Protein AF-A0AAV6HJY4-F1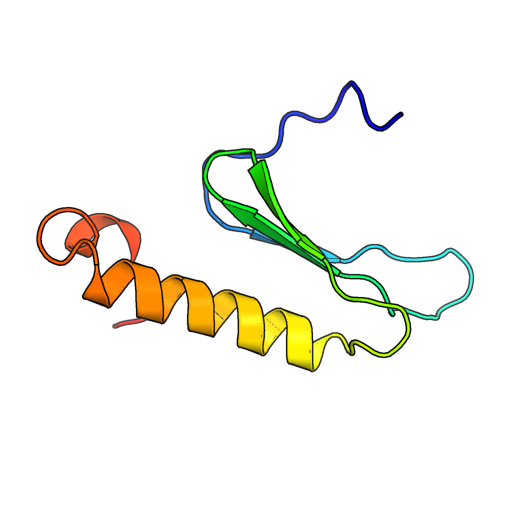 (afdb_monomer_lite)

Foldseek 3Di:
DPPPDQADQAWDWAFDDDPPPPRQWIFIDHHSDTPDIGDNPRDVVNSVVVSVVVLVVCCVVPVPPCVVNCPVPPD

Structure (mmCIF, N/CA/C/O backbone):
data_AF-A0AAV6HJY4-F1
#
_entry.id   AF-A0AAV6HJY4-F1
#
loop_
_atom_site.group_PDB
_atom_site.id
_atom_site.type_symbol
_atom_site.label_atom_id
_atom_site.label_alt_id
_atom_site.label_comp_id
_atom_site.label_asym_id
_atom_site.label_entity_id
_atom_site.label_seq_id
_atom_site.pdbx_PDB_ins_code
_atom_site.Cartn_x
_atom_site.Cartn_y
_atom_site.Cartn_z
_atom_site.occupancy
_atom_site.B_iso_or_equiv
_atom_site.auth_seq_id
_atom_site.auth_comp_id
_atom_site.auth_asym_id
_atom_site.auth_atom_id
_atom_site.pdbx_PDB_model_num
ATOM 1 N N . MET A 1 1 ? 6.646 18.911 -11.925 1.00 37.88 1 MET A N 1
ATOM 2 C CA . MET A 1 1 ? 5.376 19.538 -11.505 1.00 37.88 1 MET A CA 1
ATOM 3 C C . MET A 1 1 ? 4.232 18.593 -11.876 1.00 37.88 1 MET A C 1
ATOM 5 O O . MET A 1 1 ? 3.718 18.668 -12.981 1.00 37.88 1 MET A O 1
ATOM 9 N N . LEU A 1 2 ? 3.916 17.622 -11.010 1.00 45.66 2 LEU A N 1
ATOM 10 C CA . LEU A 1 2 ? 2.765 16.717 -11.166 1.00 45.66 2 LEU A CA 1
ATOM 11 C C . LEU A 1 2 ? 1.524 17.431 -10.609 1.00 45.66 2 LEU A C 1
ATOM 13 O O . LEU A 1 2 ? 1.135 17.185 -9.477 1.00 45.66 2 LEU A O 1
ATOM 17 N N . SER A 1 3 ? 0.963 18.395 -11.342 1.00 50.25 3 SER A N 1
ATOM 18 C CA . SER A 1 3 ? -0.069 19.298 -10.801 1.00 50.25 3 SER A CA 1
ATOM 19 C C . SER A 1 3 ? -1.498 19.045 -11.300 1.00 50.25 3 SER A C 1
ATOM 21 O O . SER A 1 3 ? -2.313 19.952 -11.198 1.00 50.25 3 SER A O 1
ATOM 23 N N . LEU A 1 4 ? -1.843 17.861 -11.830 1.00 51.69 4 LEU A N 1
ATOM 24 C CA . LEU A 1 4 ? -3.220 17.587 -12.302 1.00 51.69 4 LEU A CA 1
ATOM 25 C C . LEU A 1 4 ? -3.773 16.172 -12.037 1.00 51.69 4 LEU A C 1
ATOM 27 O O . LEU A 1 4 ? -4.889 15.883 -12.457 1.00 51.69 4 LEU A O 1
ATOM 31 N N . LEU A 1 5 ? -3.057 15.292 -11.326 1.00 64.62 5 LEU A N 1
ATOM 32 C CA . LEU A 1 5 ? -3.623 14.008 -10.893 1.00 64.62 5 LEU A CA 1
ATOM 33 C C . LEU A 1 5 ? -3.990 14.108 -9.411 1.00 64.62 5 LEU A C 1
ATOM 35 O O . LEU A 1 5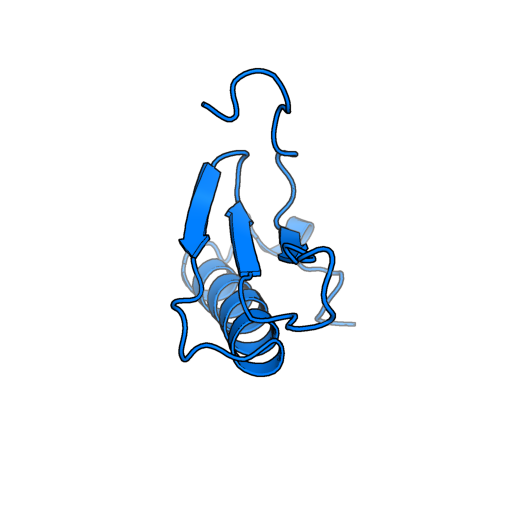 ? -3.106 14.097 -8.557 1.00 64.62 5 LEU A O 1
ATOM 39 N N . SER A 1 6 ? -5.281 14.226 -9.096 1.00 78.56 6 SER A N 1
ATOM 40 C CA . SER A 1 6 ? -5.736 14.104 -7.711 1.00 78.56 6 SER A CA 1
ATOM 41 C C . SER A 1 6 ? -5.484 12.671 -7.251 1.00 78.56 6 SER A C 1
ATOM 43 O O . SER A 1 6 ? -6.050 11.728 -7.817 1.00 78.56 6 SER A O 1
ATOM 45 N N . LEU A 1 7 ? -4.618 12.500 -6.255 1.00 83.12 7 LEU A N 1
ATOM 46 C CA . LEU A 1 7 ? -4.416 11.195 -5.647 1.00 83.12 7 LEU A CA 1
ATOM 47 C C . LEU A 1 7 ? -5.719 10.751 -4.969 1.00 83.12 7 LEU A C 1
ATOM 49 O O . LEU A 1 7 ? -6.409 11.574 -4.373 1.00 83.12 7 LEU A O 1
ATOM 53 N N . PRO A 1 8 ? -6.088 9.471 -5.068 1.00 81.75 8 PRO A N 1
ATOM 54 C CA . PRO A 1 8 ? -7.273 8.970 -4.387 1.00 81.75 8 PRO A CA 1
ATOM 55 C C . PRO A 1 8 ? -7.104 9.001 -2.864 1.00 81.75 8 PRO A C 1
ATOM 57 O O . PRO A 1 8 ? -6.002 8.817 -2.352 1.00 81.75 8 PRO A O 1
ATOM 60 N N . VAL A 1 9 ? -8.219 9.164 -2.148 1.00 80.69 9 VAL A N 1
ATOM 61 C CA . VAL A 1 9 ? -8.243 9.192 -0.672 1.00 80.69 9 VAL A CA 1
ATOM 62 C C . VAL A 1 9 ? -7.844 7.833 -0.079 1.00 80.69 9 VAL A C 1
ATOM 64 O O . VAL A 1 9 ? -7.203 7.756 0.964 1.00 80.69 9 VAL A O 1
ATOM 67 N N . THR A 1 10 ? -8.177 6.748 -0.780 1.00 80.31 10 THR A N 1
ATOM 68 C CA . THR A 1 10 ? -7.799 5.3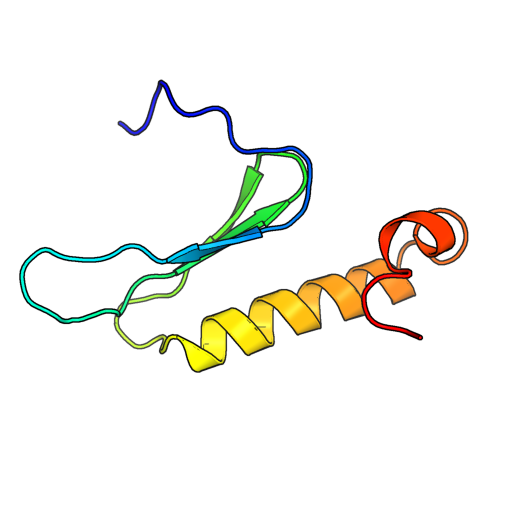77 -0.417 1.00 80.31 10 THR A CA 1
ATOM 69 C C . THR A 1 10 ? -6.280 5.182 -0.468 1.00 80.31 10 THR A C 1
ATOM 71 O O . THR A 1 10 ? -5.682 5.610 -1.462 1.00 80.31 10 THR A O 1
ATOM 74 N N . PRO A 1 11 ? -5.668 4.459 0.487 1.00 84.44 11 PRO A N 1
ATOM 75 C CA . PRO A 1 11 ? -4.249 4.127 0.433 1.00 84.44 11 PRO A CA 1
ATOM 76 C C . PRO A 1 11 ? -3.848 3.379 -0.847 1.00 84.44 11 PRO A C 1
ATOM 78 O O . PRO A 1 11 ? -4.569 2.483 -1.293 1.00 84.44 11 PRO A O 1
ATOM 81 N N . ARG A 1 12 ? -2.704 3.726 -1.454 1.00 86.75 12 ARG A N 1
ATOM 82 C CA . ARG A 1 12 ? -2.194 3.078 -2.680 1.00 86.75 12 ARG A CA 1
ATOM 83 C C . ARG A 1 12 ? -0.678 2.957 -2.681 1.00 86.75 12 ARG A C 1
ATOM 85 O O . ARG A 1 12 ? 0.023 3.892 -2.309 1.00 86.75 12 ARG A O 1
ATOM 92 N N . LEU A 1 13 ? -0.191 1.834 -3.206 1.00 89.12 13 LEU A N 1
ATOM 93 C CA . LEU A 1 13 ? 1.176 1.703 -3.698 1.00 89.12 13 LEU A CA 1
ATOM 94 C C . LEU A 1 13 ? 1.195 2.096 -5.180 1.00 89.12 13 LEU A C 1
ATOM 96 O O . LEU A 1 13 ? 0.538 1.465 -6.008 1.00 89.12 13 LEU A O 1
ATOM 100 N N . ILE A 1 14 ? 1.935 3.146 -5.510 1.00 89.06 14 ILE A N 1
ATOM 101 C CA . ILE A 1 14 ? 2.088 3.675 -6.864 1.00 89.06 14 ILE A CA 1
ATOM 102 C C . ILE A 1 14 ? 3.439 3.219 -7.396 1.00 89.06 14 ILE A C 1
ATOM 104 O O . ILE A 1 14 ? 4.467 3.487 -6.780 1.00 89.06 14 ILE A O 1
ATOM 108 N N . LEU A 1 15 ? 3.447 2.561 -8.552 1.00 85.81 15 LEU A N 1
ATOM 109 C CA . LEU A 1 15 ? 4.671 2.157 -9.240 1.00 85.81 15 LEU A CA 1
ATOM 110 C C . LEU A 1 15 ? 4.969 3.145 -10.358 1.00 85.81 15 LEU A C 1
ATOM 112 O O . LEU A 1 15 ? 4.152 3.322 -11.264 1.00 85.81 15 LEU A O 1
ATOM 116 N N . LEU A 1 16 ? 6.138 3.780 -10.309 1.00 78.88 16 LEU A N 1
ATOM 117 C CA . LEU A 1 16 ? 6.610 4.604 -11.412 1.00 78.88 16 LEU A CA 1
ATOM 118 C C . LEU A 1 16 ? 7.372 3.709 -12.390 1.00 78.88 16 LEU A C 1
ATOM 120 O O . LEU A 1 16 ? 8.491 3.273 -12.124 1.00 78.88 16 LEU A O 1
ATOM 124 N N . GLY A 1 17 ? 6.748 3.422 -13.530 1.00 68.12 17 GLY A N 1
ATOM 125 C CA . GLY A 1 17 ? 7.420 2.758 -14.641 1.00 68.12 17 GLY A CA 1
ATOM 126 C C . GLY A 1 17 ? 8.298 3.745 -15.408 1.00 68.12 17 GLY A C 1
ATOM 127 O O . GLY A 1 17 ? 7.804 4.762 -15.896 1.00 68.12 17 GLY A O 1
ATOM 128 N N . GLU A 1 18 ? 9.588 3.443 -15.562 1.00 65.00 18 GLU A N 1
ATOM 129 C CA . GLU A 1 18 ? 10.431 4.116 -16.553 1.00 65.00 18 GLU A CA 1
ATOM 130 C C . GLU A 1 18 ? 10.368 3.379 -17.899 1.00 65.00 18 GLU A C 1
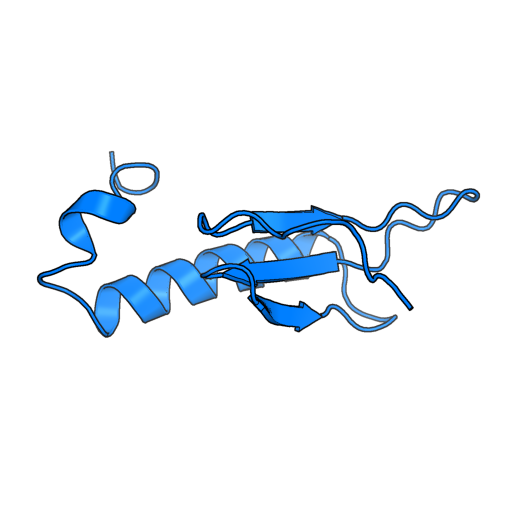ATOM 132 O O . GLU A 1 18 ? 10.279 2.151 -17.962 1.00 65.00 18 GLU A O 1
ATOM 137 N N . ARG A 1 19 ? 10.463 4.135 -19.004 1.00 57.78 19 ARG A N 1
ATOM 138 C CA . ARG A 1 19 ? 10.386 3.636 -20.394 1.00 57.78 19 ARG A CA 1
ATOM 139 C C . ARG A 1 19 ? 11.435 2.569 -20.765 1.00 57.78 19 ARG A C 1
ATOM 141 O O . ARG A 1 19 ? 11.346 2.019 -21.856 1.00 57.78 19 ARG A O 1
ATOM 148 N N . GLN A 1 20 ? 12.414 2.283 -19.903 1.00 55.91 20 GLN A N 1
ATOM 149 C CA . GLN A 1 20 ? 13.535 1.370 -20.172 1.00 55.91 20 GLN A CA 1
ATOM 150 C C . GLN A 1 20 ? 13.689 0.240 -19.135 1.00 55.91 20 GLN A C 1
ATOM 152 O O . GLN A 1 20 ? 14.787 -0.256 -18.909 1.00 55.91 20 GLN A O 1
ATOM 157 N N . GLY A 1 21 ? 12.592 -0.202 -18.510 1.00 52.28 21 GLY A N 1
ATOM 158 C CA . GLY A 1 21 ? 12.547 -1.500 -17.817 1.00 52.28 21 GLY A CA 1
ATOM 159 C C . GLY A 1 21 ? 13.116 -1.537 -16.395 1.00 52.28 21 GLY A C 1
ATOM 160 O O . GLY A 1 21 ? 13.042 -2.581 -15.749 1.00 52.28 21 GLY A O 1
ATOM 161 N N . ASN A 1 22 ? 13.611 -0.415 -15.866 1.00 56.47 22 ASN A N 1
ATOM 162 C CA . ASN A 1 22 ? 14.039 -0.327 -14.472 1.00 56.47 22 ASN A CA 1
ATOM 163 C C . ASN A 1 22 ? 12.870 0.158 -13.593 1.00 56.47 22 ASN A C 1
ATOM 165 O O . ASN A 1 22 ? 12.622 1.351 -13.442 1.00 56.47 22 ASN A O 1
ATOM 169 N N . HIS A 1 23 ? 12.112 -0.785 -13.033 1.00 59.16 23 HIS A N 1
ATOM 170 C CA . HIS A 1 23 ? 11.047 -0.511 -12.062 1.00 59.16 23 HIS A CA 1
ATOM 171 C C . HIS A 1 23 ? 11.673 -0.281 -10.677 1.00 59.16 23 HIS A C 1
ATOM 173 O O . HIS A 1 23 ? 11.747 -1.204 -9.870 1.00 59.16 23 HIS A O 1
ATOM 179 N N . GLN A 1 24 ? 12.195 0.921 -10.421 1.00 65.12 24 GLN A N 1
ATOM 180 C CA . GLN A 1 24 ? 12.983 1.207 -9.204 1.00 65.12 24 GLN A CA 1
ATOM 181 C C . GLN A 1 24 ? 12.409 2.342 -8.348 1.00 65.12 24 GLN A C 1
ATOM 183 O O . GLN A 1 24 ? 13.027 2.743 -7.369 1.00 65.12 24 GLN A O 1
ATOM 188 N N . LYS A 1 25 ? 11.249 2.900 -8.708 1.00 79.56 25 LYS A N 1
ATOM 189 C CA . LYS A 1 25 ? 10.623 3.965 -7.919 1.00 79.56 25 LYS A CA 1
ATOM 190 C C . LYS A 1 25 ? 9.176 3.617 -7.632 1.00 79.56 25 LYS A C 1
ATOM 192 O O . LYS A 1 25 ? 8.392 3.310 -8.531 1.00 79.56 25 LYS A O 1
ATOM 197 N N . TRP A 1 26 ? 8.837 3.664 -6.358 1.00 88.00 26 TRP A N 1
ATOM 198 C CA . TRP A 1 26 ? 7.489 3.471 -5.861 1.00 88.00 26 TRP A CA 1
ATOM 199 C C . TRP A 1 26 ? 7.154 4.588 -4.885 1.00 88.00 26 TRP A C 1
ATOM 201 O O . TRP A 1 26 ? 8.047 5.206 -4.312 1.00 88.00 26 TRP A O 1
ATOM 211 N N . MET A 1 27 ? 5.871 4.851 -4.693 1.00 91.12 27 MET A N 1
ATOM 212 C CA . MET A 1 27 ? 5.387 5.787 -3.684 1.00 91.12 27 MET A CA 1
ATOM 213 C C . MET A 1 27 ? 4.212 5.163 -2.949 1.00 91.12 27 MET A C 1
ATOM 215 O O . MET A 1 27 ? 3.436 4.418 -3.547 1.00 91.12 27 MET A O 1
ATOM 2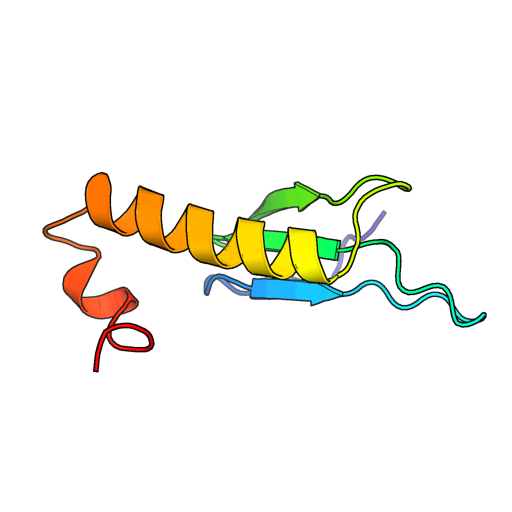19 N N . VAL A 1 28 ? 4.057 5.482 -1.672 1.00 90.06 28 VAL A N 1
ATOM 220 C CA . VAL A 1 28 ? 2.849 5.165 -0.910 1.00 90.06 28 VAL A CA 1
ATOM 221 C C . VAL A 1 28 ? 2.057 6.451 -0.739 1.00 90.06 28 VAL A C 1
ATOM 223 O O . VAL A 1 28 ? 2.592 7.452 -0.257 1.00 90.06 28 VAL A O 1
ATOM 226 N N . SER A 1 29 ? 0.789 6.423 -1.145 1.00 89.94 29 SER A N 1
ATOM 227 C CA . SER A 1 29 ? -0.152 7.519 -0.934 1.00 89.94 29 SER A CA 1
ATOM 228 C C . SER A 1 29 ? -1.231 7.137 0.065 1.00 89.94 29 SER A C 1
ATOM 230 O O . SER A 1 29 ? -1.753 6.029 -0.032 1.00 89.94 29 SER A O 1
ATOM 232 N N . ILE A 1 30 ? -1.605 8.049 0.959 1.00 86.44 30 ILE A N 1
ATOM 233 C CA . ILE A 1 30 ? -2.693 7.908 1.940 1.00 86.44 30 ILE A CA 1
ATOM 234 C C . ILE A 1 30 ? -3.398 9.255 2.044 1.00 86.44 30 ILE A C 1
ATOM 236 O O . ILE A 1 30 ? -2.726 10.281 2.036 1.00 86.44 30 ILE A O 1
ATOM 240 N N . GLU A 1 31 ? -4.732 9.265 2.085 1.00 86.50 31 GLU A N 1
ATOM 241 C CA . GLU A 1 31 ? -5.525 10.502 2.187 1.00 86.50 31 GLU A CA 1
ATOM 242 C C . GLU A 1 31 ? -5.164 11.546 1.118 1.00 86.50 31 GLU A C 1
ATOM 244 O O . GLU A 1 31 ? -5.168 12.752 1.346 1.00 86.50 31 GLU A O 1
ATOM 249 N N . SER A 1 32 ? -4.880 11.082 -0.102 1.00 87.25 32 SER A N 1
ATOM 250 C CA . SER A 1 32 ? -4.464 11.929 -1.231 1.00 87.25 32 SER A CA 1
ATOM 251 C C . SER A 1 32 ? -3.084 12.593 -1.077 1.00 87.25 32 SER A C 1
ATOM 253 O O . SER A 1 32 ? -2.736 13.471 -1.869 1.00 87.25 32 SER A O 1
ATOM 255 N N . LEU A 1 33 ? -2.275 12.165 -0.105 1.00 88.50 33 LEU A N 1
ATOM 256 C CA . LEU A 1 33 ? -0.921 12.660 0.148 1.00 88.50 33 LEU A CA 1
ATOM 257 C C . LEU A 1 33 ? 0.113 11.560 -0.093 1.00 88.50 33 LEU A C 1
ATOM 259 O O . LEU A 1 33 ? -0.130 10.399 0.222 1.00 88.50 33 LEU A O 1
ATOM 263 N N . ILE A 1 34 ? 1.284 11.918 -0.625 1.00 89.94 34 ILE A N 1
ATOM 264 C CA . ILE A 1 34 ? 2.437 11.011 -0.672 1.00 89.94 34 ILE A CA 1
ATOM 265 C C . ILE A 1 34 ? 3.090 11.004 0.707 1.00 89.94 34 ILE A C 1
ATOM 267 O O . ILE A 1 34 ? 3.549 12.040 1.183 1.00 89.94 34 ILE A O 1
ATOM 271 N N . VAL A 1 35 ? 3.122 9.835 1.344 1.00 88.81 35 VAL A N 1
ATOM 272 C CA . VAL A 1 35 ? 3.677 9.663 2.696 1.00 88.81 35 VAL A CA 1
ATOM 273 C C . VAL A 1 35 ? 5.052 8.999 2.687 1.00 88.81 35 VAL A C 1
ATOM 275 O O . VAL A 1 35 ? 5.801 9.116 3.652 1.00 88.81 35 VAL A O 1
ATOM 278 N N . CYS A 1 36 ? 5.399 8.292 1.608 1.00 88.62 36 CYS A N 1
ATOM 279 C CA . CYS A 1 36 ? 6.697 7.645 1.460 1.00 88.62 36 CYS A CA 1
ATOM 280 C C . CYS A 1 36 ? 7.055 7.464 -0.017 1.00 88.62 36 CYS A C 1
ATOM 282 O O . CYS A 1 36 ? 6.184 7.159 -0.833 1.00 88.62 36 CYS A O 1
ATOM 284 N N . GLU A 1 37 ? 8.340 7.594 -0.338 1.00 88.62 37 GLU A N 1
ATOM 285 C CA . GLU A 1 37 ? 8.887 7.377 -1.674 1.00 88.62 37 GLU A CA 1
ATOM 286 C C . GLU A 1 37 ? 10.098 6.440 -1.599 1.00 88.62 37 GLU A C 1
ATOM 288 O O . GLU A 1 37 ? 10.999 6.615 -0.773 1.00 88.62 37 GLU A O 1
ATOM 293 N N . GLY A 1 38 ? 10.125 5.439 -2.475 1.00 83.12 38 GLY A N 1
ATOM 294 C CA . GLY A 1 38 ? 11.262 4.551 -2.663 1.00 83.12 38 GLY A CA 1
ATOM 295 C C . GLY A 1 38 ? 12.420 5.284 -3.337 1.00 83.12 38 GLY A C 1
ATOM 296 O O . GLY A 1 38 ? 12.264 5.853 -4.417 1.00 83.12 38 GLY A O 1
ATOM 297 N N . SER A 1 39 ? 13.595 5.259 -2.704 1.00 78.38 39 SER A N 1
ATOM 298 C CA . SER A 1 39 ? 14.838 5.782 -3.280 1.00 78.38 39 SER A CA 1
ATOM 299 C C . SER A 1 39 ? 15.388 4.861 -4.377 1.00 78.38 39 SER A C 1
ATOM 301 O O . SER A 1 39 ? 14.889 3.764 -4.591 1.00 78.38 39 SER A O 1
ATOM 303 N N . ASN A 1 40 ? 16.476 5.260 -5.043 1.00 68.44 40 ASN A N 1
ATOM 304 C CA . ASN A 1 40 ? 17.086 4.487 -6.140 1.00 68.44 40 ASN A CA 1
ATOM 305 C C . ASN A 1 40 ? 17.590 3.078 -5.745 1.00 68.44 40 ASN A C 1
ATOM 307 O O . ASN A 1 40 ? 17.961 2.303 -6.620 1.00 68.44 40 ASN A O 1
ATOM 311 N N . LEU A 1 41 ? 17.656 2.767 -4.445 1.00 67.12 41 LEU A N 1
ATOM 312 C CA . LEU A 1 41 ? 18.020 1.450 -3.904 1.00 67.12 41 LEU A CA 1
ATOM 313 C C . LEU A 1 41 ? 16.789 0.642 -3.450 1.00 67.12 41 LEU A C 1
ATOM 315 O O . LEU A 1 41 ? 16.923 -0.505 -3.024 1.00 67.12 41 LEU A O 1
ATOM 319 N N . ALA A 1 42 ? 15.600 1.244 -3.482 1.00 73.44 42 ALA A N 1
ATOM 320 C CA . ALA A 1 42 ? 14.369 0.636 -3.016 1.00 73.44 42 ALA A CA 1
ATOM 321 C C . ALA A 1 42 ? 13.760 -0.238 -4.119 1.00 73.44 42 ALA A C 1
ATOM 323 O O . ALA A 1 42 ? 13.445 0.223 -5.212 1.00 73.44 42 ALA A O 1
ATOM 324 N N . THR A 1 43 ? 13.560 -1.518 -3.815 1.00 81.44 43 THR A N 1
ATOM 325 C CA . THR A 1 43 ? 12.933 -2.461 -4.744 1.00 81.44 43 THR A CA 1
ATOM 326 C C . THR A 1 43 ? 11.411 -2.366 -4.672 1.00 81.44 43 THR A C 1
ATOM 328 O O . THR A 1 43 ? 10.839 -1.859 -3.710 1.00 81.44 43 THR A O 1
ATOM 331 N N . PHE A 1 44 ? 10.714 -2.926 -5.658 1.00 81.25 44 PHE A N 1
ATOM 332 C CA . PHE A 1 44 ? 9.259 -3.090 -5.574 1.00 81.25 44 PHE A CA 1
ATOM 333 C C . PHE A 1 44 ? 8.815 -3.814 -4.287 1.00 81.25 44 PHE A C 1
ATOM 335 O O . PHE A 1 44 ? 7.810 -3.447 -3.679 1.00 81.25 44 PHE A O 1
ATOM 342 N N . LEU A 1 45 ? 9.598 -4.800 -3.836 1.00 86.69 45 LEU A N 1
ATOM 343 C CA . LEU A 1 45 ? 9.306 -5.554 -2.620 1.00 86.69 45 LEU A CA 1
ATOM 344 C C . LEU A 1 45 ? 9.343 -4.669 -1.369 1.00 86.69 45 LEU A C 1
ATOM 346 O O . LEU A 1 45 ? 8.502 -4.838 -0.487 1.00 86.69 45 LEU A O 1
ATOM 350 N N . THR A 1 46 ? 10.263 -3.699 -1.297 1.00 88.62 46 THR A N 1
ATOM 351 C CA . THR A 1 46 ? 10.268 -2.752 -0.175 1.00 88.62 46 THR A CA 1
ATOM 352 C C . THR A 1 46 ? 9.042 -1.849 -0.209 1.00 88.62 46 THR A C 1
ATOM 354 O O . THR A 1 46 ? 8.481 -1.583 0.844 1.00 88.62 46 THR A O 1
ATOM 357 N N . GLY A 1 47 ? 8.546 -1.478 -1.393 1.00 88.25 47 GLY A N 1
ATOM 358 C CA . GLY A 1 47 ? 7.292 -0.732 -1.529 1.00 88.25 47 GLY A CA 1
ATOM 359 C C . GLY A 1 47 ? 6.070 -1.506 -1.036 1.00 88.25 47 GLY A C 1
ATOM 360 O O . GLY A 1 47 ? 5.235 -0.949 -0.322 1.00 88.25 47 GLY A O 1
ATOM 361 N N . ILE A 1 48 ? 5.993 -2.806 -1.342 1.00 88.62 48 ILE A N 1
ATOM 362 C CA . ILE A 1 48 ? 4.967 -3.692 -0.774 1.00 88.62 48 ILE A CA 1
ATOM 363 C C . ILE A 1 48 ? 5.083 -3.721 0.756 1.00 88.62 48 ILE A C 1
ATOM 365 O O . ILE A 1 48 ? 4.095 -3.479 1.449 1.00 88.62 48 ILE A O 1
ATOM 369 N N . ALA A 1 49 ? 6.283 -3.977 1.284 1.00 89.56 49 ALA A N 1
ATOM 370 C CA . ALA A 1 49 ? 6.517 -4.052 2.724 1.00 89.56 49 ALA A CA 1
ATOM 371 C C . ALA A 1 49 ? 6.148 -2.743 3.439 1.00 89.56 49 ALA A C 1
ATOM 373 O O . ALA A 1 49 ? 5.499 -2.780 4.483 1.00 89.56 49 ALA A O 1
ATOM 374 N N . THR A 1 50 ? 6.499 -1.589 2.865 1.00 89.50 50 THR A N 1
ATOM 375 C CA . THR A 1 50 ? 6.114 -0.274 3.386 1.00 89.50 50 THR A CA 1
ATOM 376 C C . THR A 1 50 ? 4.601 -0.102 3.385 1.00 89.50 50 THR A C 1
ATOM 378 O O . THR A 1 50 ? 4.055 0.279 4.413 1.00 89.50 50 THR A O 1
ATOM 381 N N . CYS A 1 51 ? 3.912 -0.451 2.294 1.00 87.88 51 CYS A N 1
ATOM 382 C CA . CYS A 1 51 ? 2.453 -0.368 2.214 1.00 87.88 51 CYS A CA 1
ATOM 383 C C . CYS A 1 51 ? 1.780 -1.168 3.347 1.00 87.88 51 CYS A C 1
ATOM 385 O O . CYS A 1 51 ? 0.999 -0.615 4.122 1.00 87.88 51 CYS A O 1
ATOM 387 N N . PHE A 1 52 ? 2.162 -2.439 3.518 1.00 86.25 52 PHE A N 1
ATOM 388 C CA . PHE A 1 52 ? 1.657 -3.290 4.603 1.00 86.25 52 PHE A CA 1
ATOM 389 C C . PHE A 1 52 ? 2.016 -2.766 5.995 1.00 86.25 52 PHE A C 1
ATOM 391 O O . PHE A 1 52 ? 1.183 -2.798 6.900 1.00 86.25 52 PHE A O 1
ATOM 398 N N . SER A 1 53 ? 3.236 -2.259 6.173 1.00 86.94 53 SER A N 1
ATOM 399 C CA . SER A 1 53 ? 3.675 -1.706 7.457 1.00 86.94 53 SER A CA 1
ATOM 400 C C . SER A 1 53 ? 2.857 -0.476 7.837 1.00 86.94 53 SER A C 1
ATOM 402 O O . SER A 1 53 ? 2.466 -0.336 8.993 1.00 86.94 53 SER A O 1
ATOM 404 N N . THR A 1 54 ? 2.543 0.398 6.877 1.00 84.88 54 THR A N 1
ATOM 405 C CA . THR A 1 54 ? 1.695 1.563 7.135 1.00 84.88 54 THR A CA 1
ATOM 406 C C . THR A 1 54 ? 0.284 1.145 7.527 1.00 84.88 54 THR A C 1
ATOM 408 O O . THR A 1 54 ? -0.249 1.668 8.501 1.00 84.88 54 THR A O 1
ATOM 411 N N . PHE A 1 55 ? -0.292 0.150 6.849 1.00 79.62 55 PHE A N 1
ATOM 412 C CA . PHE A 1 55 ? -1.580 -0.413 7.253 1.00 79.62 55 PHE A CA 1
ATOM 413 C C . PHE A 1 55 ? -1.547 -0.997 8.666 1.00 79.62 55 PHE A C 1
ATOM 415 O O . PHE A 1 55 ? -2.455 -0.747 9.456 1.00 79.62 55 PHE A O 1
ATOM 422 N N . TYR A 1 56 ? -0.497 -1.736 9.020 1.00 82.56 56 TYR A N 1
ATOM 423 C CA . TYR A 1 56 ? -0.331 -2.269 10.370 1.00 82.56 56 TYR A CA 1
ATOM 424 C C . TYR A 1 56 ? -0.231 -1.158 11.429 1.00 82.56 56 TYR A C 1
ATOM 426 O O . TYR A 1 56 ? -0.899 -1.221 12.457 1.00 82.56 56 TYR A O 1
ATOM 434 N N . ILE A 1 57 ? 0.552 -0.108 11.173 1.00 82.12 57 ILE A N 1
ATOM 435 C CA . ILE A 1 57 ? 0.688 1.026 12.100 1.00 82.12 57 ILE A CA 1
ATOM 436 C C . ILE A 1 57 ? -0.647 1.760 12.267 1.00 82.12 57 ILE A C 1
ATOM 438 O O . ILE A 1 57 ? -1.020 2.079 13.393 1.00 82.12 57 ILE A O 1
ATOM 442 N N . LEU A 1 58 ? -1.388 1.988 11.180 1.00 78.25 58 LEU A N 1
ATOM 443 C CA . LEU A 1 58 ? -2.706 2.625 11.243 1.00 78.25 58 LEU A CA 1
ATOM 444 C C . LEU A 1 58 ? -3.718 1.781 12.031 1.00 78.25 58 LEU A C 1
ATOM 446 O O . LEU A 1 58 ? -4.471 2.346 12.817 1.00 78.25 58 LEU A O 1
ATOM 450 N N . ASN A 1 59 ? -3.677 0.447 11.907 1.00 75.06 59 ASN A N 1
ATOM 451 C CA . ASN A 1 59 ? -4.474 -0.452 12.755 1.00 75.06 59 ASN A CA 1
ATOM 452 C C . ASN A 1 59 ? -4.172 -0.261 14.248 1.00 75.06 59 ASN A C 1
ATOM 454 O O . ASN A 1 59 ? -5.085 -0.296 15.067 1.00 75.06 59 ASN A O 1
ATOM 458 N N . LEU A 1 60 ? -2.897 -0.091 14.617 1.00 78.62 60 LEU A N 1
ATOM 459 C CA . LEU A 1 60 ? -2.512 0.105 16.017 1.00 78.62 60 LEU A CA 1
ATOM 460 C C . LEU A 1 60 ? -2.922 1.481 16.552 1.00 78.62 60 LEU A C 1
ATOM 462 O O . LEU A 1 60 ? -3.307 1.583 17.711 1.00 78.62 60 LEU A O 1
ATOM 466 N N . GLN A 1 61 ? -2.805 2.528 15.731 1.00 77.12 61 GLN A N 1
ATOM 467 C CA . GLN A 1 61 ? -3.063 3.911 16.149 1.00 77.12 61 GLN A CA 1
ATOM 468 C C . GLN A 1 61 ? -4.557 4.269 16.172 1.00 77.12 61 GLN A C 1
ATOM 470 O O . GLN A 1 61 ? -4.966 5.072 17.003 1.00 77.12 61 GLN A O 1
ATOM 475 N N . TYR A 1 62 ? -5.372 3.662 15.303 1.00 72.56 62 TYR A N 1
ATOM 476 C CA . TYR A 1 62 ? -6.786 4.015 15.115 1.00 72.56 62 TYR A CA 1
ATOM 477 C C . TYR A 1 62 ? -7.705 2.798 15.274 1.00 72.56 62 TYR A C 1
ATOM 479 O O . TYR A 1 62 ? -8.524 2.513 14.405 1.00 72.56 62 TYR A O 1
ATOM 487 N N . GLN A 1 63 ? -7.572 2.050 16.375 1.00 63.56 63 GLN A N 1
ATOM 488 C CA . GLN A 1 63 ? -8.288 0.778 16.571 1.00 63.56 63 GLN A CA 1
ATOM 489 C C . GLN A 1 63 ? -9.819 0.865 16.414 1.00 63.56 63 GLN A C 1
ATOM 491 O O . GLN A 1 63 ? -10.413 -0.077 15.895 1.00 63.56 63 GLN A O 1
ATOM 496 N N . GLU A 1 64 ? -10.465 1.960 16.834 1.00 65.75 64 GLU A N 1
ATOM 497 C CA . GLU A 1 64 ? -11.930 2.100 16.737 1.00 65.75 64 GLU A CA 1
ATOM 498 C C . GLU A 1 64 ? -12.417 2.483 15.328 1.00 65.75 64 GLU A C 1
ATOM 500 O O . GLU A 1 64 ? -13.433 1.970 14.865 1.00 65.75 64 GLU A O 1
ATOM 505 N N . GLU A 1 65 ? -11.691 3.349 14.616 1.00 59.44 65 GLU A N 1
ATOM 506 C CA . GLU A 1 65 ? -12.103 3.898 13.312 1.00 59.44 65 GLU A CA 1
ATOM 507 C C . GLU A 1 65 ? -11.571 3.071 12.127 1.00 59.44 65 GLU A C 1
ATOM 509 O O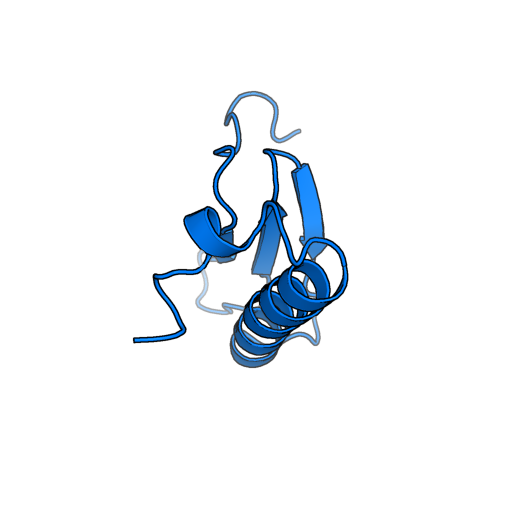 . GLU A 1 65 ? -12.188 3.019 11.061 1.00 59.44 65 GLU A O 1
ATOM 514 N N . ALA A 1 66 ? -10.441 2.380 12.307 1.00 54.41 66 ALA A N 1
ATOM 515 C CA . ALA A 1 66 ? -9.780 1.598 11.264 1.00 54.41 66 ALA A CA 1
ATOM 516 C C . ALA A 1 66 ? -10.393 0.205 11.047 1.00 54.41 66 ALA A C 1
ATOM 518 O O . ALA A 1 66 ? -10.114 -0.420 10.019 1.00 54.41 66 ALA A O 1
ATOM 519 N N . ALA A 1 67 ? -11.265 -0.256 11.954 1.00 54.28 67 ALA A N 1
ATOM 520 C CA . ALA A 1 67 ? -11.977 -1.529 11.823 1.00 54.28 67 ALA A CA 1
ATOM 521 C C . ALA A 1 67 ? -12.766 -1.627 10.501 1.00 54.28 67 ALA A C 1
ATOM 523 O O . ALA A 1 67 ? -12.843 -2.699 9.907 1.00 54.28 67 ALA A O 1
ATOM 524 N N . CYS A 1 68 ? -13.287 -0.501 9.998 1.00 53.91 68 CYS A N 1
ATOM 525 C CA . CYS A 1 68 ? -14.081 -0.447 8.767 1.00 53.91 68 CYS A CA 1
ATOM 526 C C . CYS A 1 68 ? -13.235 -0.322 7.486 1.00 53.91 68 CYS A C 1
ATOM 528 O O . CYS A 1 68 ? -13.689 -0.685 6.404 1.00 53.91 68 CYS A O 1
ATOM 530 N N . THR A 1 69 ? -12.010 0.203 7.579 1.00 53.53 69 THR A N 1
ATOM 531 C CA . THR A 1 69 ? -11.173 0.529 6.407 1.00 53.53 69 THR A CA 1
ATOM 532 C C . THR A 1 69 ? -10.248 -0.630 6.013 1.00 53.53 69 THR A C 1
ATOM 534 O O . THR A 1 69 ? -9.701 -0.641 4.910 1.00 53.53 69 THR A O 1
ATOM 537 N N . LEU A 1 70 ? -10.062 -1.612 6.907 1.00 52.12 70 LEU A N 1
ATOM 538 C CA . LEU A 1 70 ? -9.011 -2.638 6.817 1.00 52.12 70 LEU A CA 1
ATOM 539 C C . LEU A 1 70 ? -9.532 -4.077 6.731 1.00 52.12 70 LEU A C 1
ATOM 541 O O . LEU A 1 70 ? -8.731 -5.013 6.687 1.00 52.12 70 LEU A O 1
ATOM 545 N N . GLU A 1 71 ? -10.848 -4.258 6.567 1.00 52.84 71 GLU A N 1
ATOM 546 C CA . GLU A 1 71 ? -11.469 -5.567 6.302 1.00 52.84 71 GLU A CA 1
ATOM 547 C C . GLU A 1 71 ? -10.858 -6.299 5.086 1.00 52.84 71 GLU A C 1
ATOM 549 O O . GLU A 1 71 ? -10.964 -7.517 4.991 1.00 52.84 71 GLU A O 1
ATOM 554 N N . PHE A 1 72 ? -10.168 -5.590 4.181 1.00 48.75 72 PHE A N 1
ATOM 555 C CA . PHE A 1 72 ? -9.532 -6.166 2.990 1.00 48.75 72 PHE A CA 1
ATOM 556 C C . PHE A 1 72 ? -8.299 -7.047 3.282 1.00 48.75 72 PHE A C 1
ATOM 558 O O . PHE A 1 72 ? -7.903 -7.827 2.420 1.00 48.75 72 PHE A O 1
ATOM 565 N N . PHE A 1 73 ? -7.675 -6.940 4.463 1.00 50.59 73 PHE A N 1
ATOM 566 C CA . PHE A 1 73 ? -6.459 -7.704 4.802 1.00 50.59 73 PHE A CA 1
ATOM 567 C C . PHE A 1 73 ? -6.628 -8.716 5.944 1.00 50.59 73 PHE A C 1
ATOM 569 O O . PHE A 1 73 ? -5.722 -9.517 6.165 1.00 50.59 73 PHE A O 1
ATOM 576 N N . GLN A 1 74 ? -7.748 -8.693 6.673 1.00 45.22 74 GLN A N 1
ATOM 577 C CA . GLN A 1 74 ? -7.951 -9.508 7.881 1.00 45.22 74 GLN A CA 1
ATOM 578 C C . GLN A 1 74 ? -9.085 -10.547 7.791 1.00 45.22 74 GLN A C 1
ATOM 580 O O . GLN A 1 74 ? -9.486 -11.087 8.822 1.00 45.22 74 GLN A O 1
ATOM 585 N N . ARG A 1 75 ? -9.575 -10.892 6.595 1.00 41.50 75 ARG A N 1
ATOM 586 C CA . ARG A 1 75 ? -10.460 -12.054 6.406 1.00 41.50 75 ARG A CA 1
ATOM 587 C C . ARG A 1 75 ? -9.954 -12.998 5.330 1.00 41.50 75 ARG A C 1
ATOM 589 O O . ARG A 1 75 ? -9.647 -12.510 4.224 1.00 41.50 75 ARG A O 1
#

Radius of gyration: 13.81 Å; chains: 1; bounding box: 32×32×37 Å

Sequence (75 aa):
MLSLLSLPVTPRLILLGERQGNHQKWMVSIESLIVCEGSNLATFLTGIATCFSTFYILNLQYQEEAACTLEFFQR

Organism: NCBI:txid278164

Secondary structure (DSSP, 8-state):
---S-PPPSS-EEEEE--TTS---EEEEEETTEEEEE--TT--HHHHHHHHHHHHHHHHHH-TTTGGGT-TTT--

pLDDT: mean 73.65, std 15.14, range [37.88, 91.12]